Protein AF-A0A392RIW3-F1 (afdb_monomer_lite)

Organism: NCBI:txid97028

Sequence (67 aa):
MMFAFTSPGATVDNSYNIGKGPPNIRIQGQTCHRIGSLLPKAGDAPKFAQLYIYDTDNEIENRMQGL

Secondary structure (DSSP, 8-state):
----PPP----EE-TTTTSSSPP--EE-S--------SSPPTTSPP---------HHHHHHHHHHT-

pLDDT: mean 72.01, std 12.3, range [34.06, 90.56]

Radius of gyration: 19.0 Å; chains: 1; bounding box: 34×43×49 Å

Foldseek 3Di:
DDDDDQDQPFDWDPPPQPDPDDDDTDTDDHRDRPDDPCDDDVPDDHDDDDDDDDDPVVVVVVVVVVD

Structure (mmCIF, N/CA/C/O backbone):
data_AF-A0A392RIW3-F1
#
_entry.id   AF-A0A392RIW3-F1
#
loop_
_atom_site.group_PDB
_atom_site.id
_atom_site.type_symbol
_atom_site.label_atom_id
_atom_site.label_alt_id
_atom_site.label_comp_id
_atom_site.label_asym_id
_atom_site.label_entity_id
_atom_site.label_seq_id
_atom_site.pdbx_PDB_ins_code
_atom_site.Cartn_x
_atom_site.Cartn_y
_atom_site.Cartn_z
_atom_site.occupancy
_atom_site.B_iso_or_equiv
_atom_site.auth_seq_id
_atom_site.auth_comp_id
_atom_site.auth_asym_id
_atom_site.auth_atom_id
_atom_site.pdbx_PDB_model_num
ATOM 1 N N . MET A 1 1 ? 5.192 14.282 9.220 1.00 34.06 1 MET A N 1
ATOM 2 C CA . MET A 1 1 ? 4.405 13.039 9.067 1.00 34.06 1 MET A CA 1
ATOM 3 C C . MET A 1 1 ? 4.739 12.443 7.715 1.00 34.06 1 MET A C 1
ATOM 5 O O . MET A 1 1 ? 4.555 13.121 6.715 1.00 34.06 1 MET A O 1
ATOM 9 N N . MET A 1 2 ? 5.315 11.243 7.691 1.00 34.66 2 MET A N 1
ATOM 10 C CA . M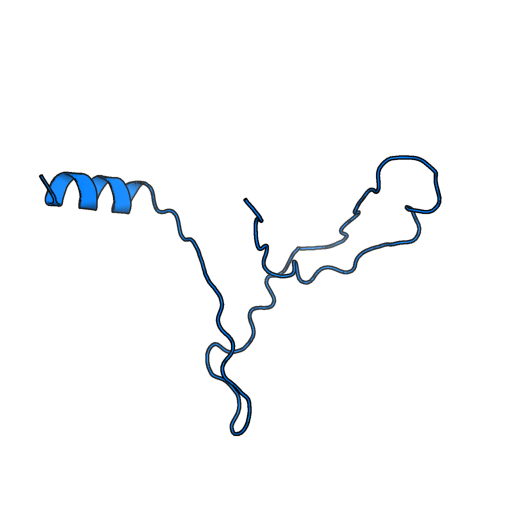ET A 1 2 ? 5.630 10.521 6.458 1.00 34.66 2 MET A CA 1
ATOM 11 C C . MET A 1 2 ? 4.538 9.471 6.273 1.00 34.66 2 MET A C 1
ATOM 13 O O . MET A 1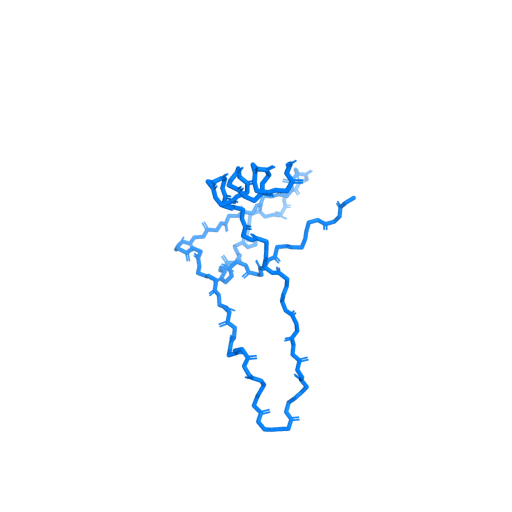 2 ? 4.437 8.543 7.070 1.00 34.66 2 MET A O 1
ATOM 17 N N . PHE A 1 3 ? 3.669 9.664 5.284 1.00 39.97 3 PHE A N 1
ATOM 18 C CA . PHE A 1 3 ? 2.671 8.664 4.927 1.00 39.97 3 PHE A CA 1
ATOM 19 C C . PHE A 1 3 ? 3.388 7.507 4.221 1.00 39.97 3 PHE A C 1
ATOM 21 O O . PHE A 1 3 ? 3.979 7.695 3.158 1.00 39.97 3 PHE A O 1
ATOM 28 N N . ALA A 1 4 ? 3.384 6.325 4.835 1.00 46.81 4 ALA A N 1
ATOM 29 C CA . ALA A 1 4 ? 3.869 5.101 4.214 1.00 46.81 4 ALA A CA 1
ATOM 30 C C . ALA A 1 4 ? 2.723 4.491 3.398 1.00 46.81 4 ALA A C 1
ATOM 32 O O . ALA A 1 4 ? 1.804 3.892 3.950 1.00 46.81 4 ALA A O 1
ATOM 33 N N . PHE A 1 5 ? 2.757 4.671 2.081 1.00 52.75 5 PHE A N 1
ATOM 34 C CA . PHE A 1 5 ? 1.836 3.981 1.185 1.00 52.75 5 PHE A CA 1
ATOM 35 C C . PHE A 1 5 ? 2.396 2.594 0.864 1.00 52.75 5 PHE A C 1
ATOM 37 O O . PHE A 1 5 ? 3.581 2.447 0.553 1.00 52.75 5 PHE A O 1
ATOM 44 N N . THR A 1 6 ? 1.548 1.567 0.920 1.00 54.50 6 THR A N 1
ATOM 45 C CA . THR A 1 6 ? 1.871 0.277 0.306 1.00 54.50 6 THR A CA 1
ATOM 46 C C . THR A 1 6 ? 2.136 0.514 -1.179 1.00 54.50 6 THR A C 1
ATOM 48 O O . THR A 1 6 ? 1.412 1.274 -1.825 1.00 54.50 6 THR A O 1
ATOM 51 N N . SER A 1 7 ? 3.203 -0.081 -1.727 1.00 61.66 7 SER A N 1
ATOM 52 C CA . SER A 1 7 ? 3.545 0.099 -3.141 1.00 61.66 7 SER A CA 1
ATOM 53 C C . SER A 1 7 ? 2.310 -0.217 -3.999 1.00 61.66 7 SER A C 1
ATOM 55 O O . SER A 1 7 ? 1.791 -1.330 -3.873 1.00 61.66 7 SER A O 1
ATOM 57 N N . PRO A 1 8 ? 1.841 0.697 -4.868 1.00 63.03 8 PRO A N 1
ATOM 58 C CA . PRO A 1 8 ? 0.543 0.583 -5.544 1.00 63.03 8 PRO A CA 1
ATOM 59 C C . PRO A 1 8 ? 0.442 -0.580 -6.548 1.00 63.03 8 PRO A C 1
ATOM 61 O O . PRO A 1 8 ? -0.573 -0.727 -7.220 1.00 63.03 8 PRO A O 1
ATOM 64 N N . GLY A 1 9 ? 1.499 -1.385 -6.705 1.00 62.06 9 GLY A N 1
ATOM 65 C CA . GLY A 1 9 ? 1.531 -2.487 -7.667 1.00 62.06 9 GLY A CA 1
ATOM 66 C C . GLY A 1 9 ? 1.358 -2.032 -9.118 1.00 62.06 9 GLY A C 1
ATOM 67 O O . GLY A 1 9 ? 1.005 -2.844 -9.965 1.00 62.06 9 GLY A O 1
ATOM 68 N N . ALA A 1 10 ? 1.591 -0.749 -9.403 1.00 69.00 10 ALA A N 1
ATOM 69 C CA . ALA A 1 10 ? 1.336 -0.135 -10.696 1.00 69.00 10 ALA A CA 1
ATOM 70 C C . ALA A 1 10 ? 2.631 0.144 -11.467 1.00 69.00 10 ALA A C 1
ATOM 72 O O . ALA A 1 10 ? 3.648 0.524 -10.881 1.00 69.00 10 ALA A O 1
ATOM 73 N N . THR A 1 11 ? 2.577 0.000 -12.792 1.00 71.12 11 THR A N 1
ATOM 74 C CA . THR A 1 11 ? 3.666 0.418 -13.681 1.00 71.12 11 THR A CA 1
ATOM 75 C C . THR A 1 11 ? 3.678 1.939 -13.771 1.00 71.12 11 THR A C 1
ATOM 77 O O . THR A 1 11 ? 2.697 2.548 -14.200 1.00 71.12 11 THR A O 1
ATOM 80 N N . VAL A 1 12 ? 4.787 2.553 -13.359 1.00 74.50 12 VAL A N 1
ATOM 81 C CA . VAL A 1 12 ? 4.983 4.002 -13.461 1.00 74.50 12 VAL A CA 1
ATOM 82 C C . VAL A 1 12 ? 5.513 4.337 -14.848 1.00 74.50 12 VAL A C 1
ATOM 84 O O . VAL A 1 12 ? 6.567 3.847 -15.253 1.00 74.50 12 VAL A O 1
ATOM 87 N N . ASP A 1 13 ? 4.792 5.193 -15.565 1.00 74.31 13 ASP A N 1
ATOM 88 C CA . ASP A 1 13 ? 5.264 5.757 -16.823 1.00 74.31 13 ASP A CA 1
ATOM 89 C C . ASP A 1 13 ? 6.147 6.983 -16.553 1.00 74.31 13 ASP A C 1
ATOM 91 O O . ASP A 1 13 ? 5.664 8.049 -16.168 1.00 74.31 13 ASP A O 1
ATOM 95 N N . ASN A 1 14 ? 7.457 6.822 -16.744 1.00 73.88 14 ASN A N 1
ATOM 96 C CA . ASN A 1 14 ? 8.442 7.882 -16.518 1.00 73.88 14 ASN A CA 1
ATOM 97 C C . ASN A 1 14 ? 8.701 8.756 -17.757 1.00 73.88 14 ASN A C 1
ATOM 99 O O . ASN A 1 14 ? 9.496 9.691 -17.678 1.00 73.88 14 ASN A O 1
ATOM 103 N N . SER A 1 15 ? 8.047 8.491 -18.893 1.00 76.44 15 SER A N 1
ATOM 104 C CA . SER A 1 15 ? 8.317 9.204 -20.153 1.00 76.44 15 SER A CA 1
ATOM 105 C C . SER A 1 15 ? 7.886 10.679 -20.151 1.00 76.44 15 SER A C 1
ATOM 107 O O . SER A 1 15 ? 8.314 11.443 -21.011 1.00 76.44 15 SER A O 1
ATOM 109 N N . TYR A 1 16 ? 7.085 11.106 -19.169 1.00 71.81 16 TYR A N 1
ATOM 110 C CA . TYR A 1 16 ? 6.512 12.457 -19.104 1.00 71.81 16 TYR A CA 1
ATOM 111 C C . TYR A 1 16 ? 7.268 13.425 -18.171 1.00 71.81 16 TYR A C 1
ATOM 113 O O . TYR A 1 16 ? 7.068 14.636 -18.264 1.00 71.81 16 TYR A O 1
ATOM 121 N N . ASN A 1 17 ? 8.185 12.937 -17.327 1.00 73.88 17 ASN A N 1
ATOM 122 C CA . ASN A 1 17 ? 8.908 13.741 -16.324 1.00 73.88 17 ASN A CA 1
ATOM 123 C C . ASN A 1 17 ? 10.235 14.336 -16.842 1.00 73.88 17 ASN A C 1
ATOM 125 O O . ASN A 1 17 ? 11.242 14.335 -16.142 1.00 73.88 17 ASN A O 1
ATOM 129 N N . ILE A 1 18 ? 10.263 14.825 -18.085 1.00 76.94 18 ILE A N 1
ATOM 130 C CA . ILE A 1 18 ? 11.490 15.340 -18.738 1.00 76.94 18 ILE A CA 1
ATOM 131 C C . ILE A 1 18 ? 11.563 16.887 -18.680 1.00 76.94 18 ILE A C 1
ATOM 133 O O . ILE A 1 18 ? 12.566 17.499 -19.039 1.00 76.94 18 ILE A O 1
ATOM 137 N N . GLY A 1 19 ? 10.492 17.549 -18.226 1.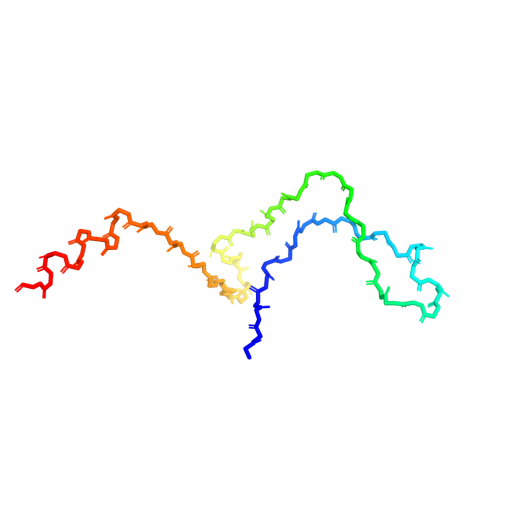00 80.38 19 GLY A N 1
ATOM 138 C CA . GLY A 1 19 ? 10.390 19.010 -18.141 1.00 80.38 19 GLY A CA 1
ATOM 139 C C . GLY A 1 19 ? 10.851 19.614 -16.807 1.00 80.38 19 GLY A C 1
ATOM 140 O O . GLY A 1 19 ? 11.129 18.912 -15.843 1.00 80.38 19 GLY 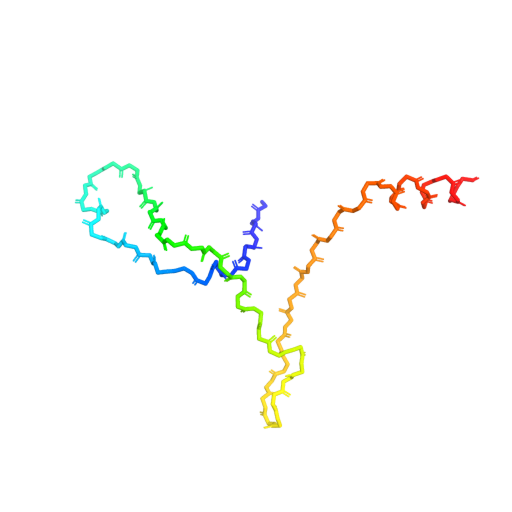A O 1
ATOM 141 N N . LYS A 1 20 ? 10.873 20.954 -16.731 1.00 81.06 20 LYS A N 1
ATOM 142 C CA . LYS A 1 20 ? 11.178 21.728 -15.503 1.00 81.06 20 LYS A CA 1
ATOM 143 C C . LYS A 1 20 ? 9.976 21.920 -14.561 1.00 81.06 20 LYS A C 1
ATOM 145 O O . LYS A 1 20 ? 10.075 22.660 -13.586 1.00 81.06 20 LYS A O 1
ATOM 150 N N . GLY A 1 21 ? 8.825 21.341 -14.898 1.00 80.50 21 GLY A N 1
ATOM 151 C CA . GLY A 1 21 ? 7.610 21.445 -14.095 1.00 80.50 21 GLY A CA 1
ATOM 152 C C . GLY A 1 21 ? 7.616 20.488 -12.898 1.00 80.50 21 GLY A C 1
ATOM 153 O O . GLY A 1 21 ? 8.489 19.625 -12.803 1.00 80.50 21 GLY A O 1
ATOM 154 N N . PRO A 1 22 ? 6.635 20.614 -11.990 1.00 78.81 22 PRO A N 1
ATOM 155 C CA . PRO A 1 22 ? 6.433 19.641 -10.925 1.00 78.81 22 PRO A CA 1
ATOM 156 C C . PRO A 1 22 ? 6.251 18.226 -11.501 1.00 78.81 22 PRO A C 1
ATOM 158 O O . PRO A 1 22 ? 5.548 18.078 -12.506 1.00 78.81 22 PRO A O 1
ATOM 161 N N . PRO A 1 23 ? 6.852 17.193 -10.887 1.00 75.25 23 PRO A N 1
ATOM 162 C CA . PRO A 1 23 ? 6.759 15.833 -11.392 1.00 75.25 23 PRO A CA 1
ATOM 163 C C . PRO A 1 23 ? 5.315 15.332 -11.341 1.00 75.25 23 PRO A C 1
ATOM 165 O O . PRO A 1 23 ? 4.613 15.509 -10.343 1.00 75.25 23 PRO A O 1
ATOM 168 N N . ASN A 1 24 ? 4.876 14.682 -12.413 1.00 72.56 24 ASN A N 1
ATOM 169 C CA . ASN A 1 24 ? 3.575 14.039 -12.508 1.00 72.56 24 ASN A CA 1
ATOM 170 C C . ASN A 1 24 ? 3.734 12.513 -12.511 1.00 72.56 24 ASN A C 1
ATOM 172 O O . ASN A 1 24 ? 4.628 11.954 -13.140 1.00 72.56 24 ASN A O 1
ATOM 176 N N . ILE A 1 25 ? 2.853 11.815 -11.797 1.00 73.06 25 ILE A N 1
ATOM 177 C CA . ILE A 1 25 ? 2.808 10.350 -11.800 1.00 73.06 25 ILE A CA 1
ATOM 178 C C . ILE A 1 25 ? 1.546 9.942 -12.546 1.00 73.06 25 ILE A C 1
ATOM 180 O O . ILE A 1 25 ? 0.435 10.235 -12.105 1.00 73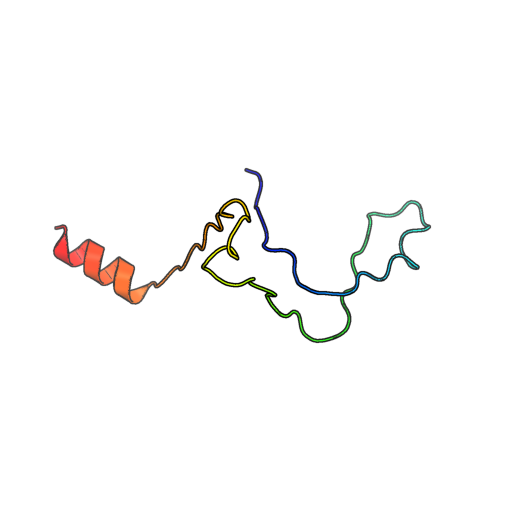.06 25 ILE A O 1
ATOM 184 N N . ARG A 1 26 ? 1.715 9.264 -13.682 1.00 73.12 26 ARG A N 1
ATOM 185 C CA . ARG A 1 26 ? 0.609 8.666 -14.431 1.00 73.12 26 ARG A CA 1
ATOM 186 C C . ARG A 1 26 ? 0.595 7.163 -14.185 1.00 73.12 26 ARG A C 1
ATOM 188 O O . ARG A 1 26 ? 1.537 6.464 -14.547 1.00 73.12 26 ARG A O 1
ATOM 195 N N . ILE A 1 27 ? -0.487 6.684 -13.580 1.00 72.81 27 ILE A N 1
ATOM 196 C CA . ILE A 1 27 ? -0.750 5.261 -13.358 1.00 72.81 27 ILE A CA 1
ATOM 197 C C . ILE A 1 27 ? -1.737 4.792 -14.430 1.00 72.81 27 ILE A C 1
ATOM 199 O O . ILE A 1 27 ? -2.770 5.429 -14.635 1.00 72.81 27 ILE A O 1
ATOM 203 N N . GLN A 1 28 ? -1.414 3.705 -15.133 1.00 67.56 28 GLN A N 1
ATOM 204 C CA . GLN A 1 28 ? -2.308 3.064 -16.102 1.00 67.56 28 GLN A CA 1
ATOM 205 C C . GLN A 1 28 ? -2.747 1.688 -15.580 1.00 67.56 28 GLN A C 1
ATOM 207 O O . GLN A 1 28 ? -1.922 0.936 -15.063 1.00 67.56 28 GLN A O 1
ATOM 212 N N . GLY A 1 29 ? -4.030 1.348 -15.742 1.00 68.56 29 GLY A N 1
ATOM 213 C CA . GLY A 1 29 ? -4.617 0.092 -15.255 1.00 68.56 29 GLY A CA 1
ATOM 214 C C . GLY A 1 29 ? -5.236 0.194 -13.855 1.00 68.56 29 GLY A C 1
ATOM 215 O O . GLY A 1 29 ? -5.394 1.286 -13.312 1.00 68.56 29 GLY A O 1
ATOM 216 N N . GLN A 1 30 ? -5.625 -0.950 -13.282 1.00 62.50 30 GLN A N 1
ATOM 217 C CA . GLN A 1 30 ? -6.097 -1.022 -11.897 1.00 62.50 30 GLN A CA 1
ATOM 218 C C . GLN A 1 30 ? -4.915 -1.101 -10.931 1.00 62.50 30 GLN A C 1
ATOM 220 O O . GLN A 1 30 ? -4.036 -1.950 -11.073 1.00 62.50 30 GLN A O 1
ATOM 225 N N . THR A 1 31 ? -4.934 -0.245 -9.915 1.00 64.56 31 THR A N 1
ATOM 226 C CA . THR A 1 31 ? -4.040 -0.321 -8.760 1.00 64.56 31 THR A CA 1
ATOM 227 C C . THR A 1 31 ? -4.386 -1.579 -7.968 1.00 64.56 31 THR A C 1
ATOM 229 O O . THR A 1 31 ? -5.455 -1.657 -7.365 1.00 64.56 31 THR A O 1
ATOM 232 N N . CYS A 1 32 ? -3.515 -2.587 -7.984 1.00 61.66 32 CYS A N 1
ATOM 233 C CA . CYS A 1 32 ? -3.682 -3.782 -7.167 1.00 61.66 32 CYS A CA 1
ATOM 234 C C . CYS A 1 32 ? -2.674 -3.761 -6.017 1.00 61.66 32 CYS A C 1
ATOM 236 O O . CYS A 1 32 ? -1.460 -3.659 -6.212 1.00 61.66 32 CYS A O 1
ATOM 238 N N . HIS A 1 33 ? -3.167 -3.882 -4.786 1.00 61.78 33 HIS A N 1
ATOM 239 C CA . HIS A 1 33 ? -2.284 -4.094 -3.647 1.00 61.78 33 HIS A CA 1
ATOM 240 C C . HIS A 1 33 ? -1.697 -5.506 -3.755 1.00 61.78 33 HIS A C 1
ATOM 242 O O . HIS A 1 33 ? -2.344 -6.490 -3.399 1.00 61.78 33 HIS A O 1
ATOM 248 N N . ARG A 1 34 ? -0.454 -5.628 -4.241 1.00 61.53 34 ARG A N 1
ATOM 249 C CA . ARG A 1 34 ? 0.326 -6.871 -4.113 1.00 61.53 34 ARG A CA 1
ATOM 250 C C . ARG A 1 34 ? 0.817 -7.004 -2.678 1.00 61.53 34 ARG A C 1
ATOM 252 O O . ARG A 1 34 ? 1.993 -6.793 -2.388 1.00 61.53 34 ARG A O 1
ATOM 259 N N . ILE A 1 35 ? -0.093 -7.356 -1.778 1.00 66.12 35 ILE A N 1
ATOM 260 C CA . ILE A 1 35 ? 0.305 -7.882 -0.480 1.00 66.12 35 ILE A CA 1
ATOM 261 C C . ILE A 1 35 ? 0.908 -9.272 -0.719 1.00 66.12 35 ILE A C 1
ATOM 263 O O . ILE A 1 35 ? 0.315 -10.124 -1.381 1.00 66.12 35 ILE A O 1
ATOM 267 N N . GLY A 1 36 ? 2.156 -9.467 -0.288 1.00 66.12 36 GLY A N 1
ATOM 268 C CA . GLY A 1 36 ? 2.770 -10.794 -0.289 1.00 66.12 36 GLY A CA 1
ATOM 269 C C . GLY A 1 36 ? 2.053 -11.727 0.692 1.00 66.12 36 GLY A C 1
ATOM 270 O O . GLY A 1 36 ? 1.164 -11.303 1.426 1.00 66.12 36 GLY A O 1
ATOM 271 N N . SER A 1 37 ? 2.461 -12.997 0.736 1.00 68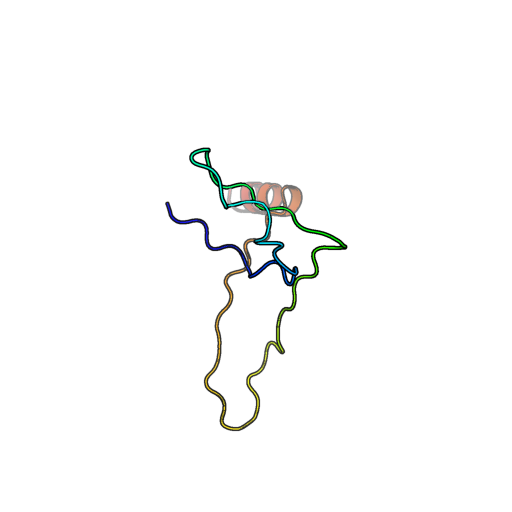.25 37 SER A N 1
ATOM 272 C CA . SER A 1 37 ? 2.024 -13.907 1.803 1.00 68.25 37 SER A CA 1
ATOM 273 C C . SER A 1 37 ? 2.258 -13.268 3.178 1.00 68.25 37 SER A C 1
ATOM 275 O O . SER A 1 37 ? 3.335 -12.720 3.422 1.00 68.25 37 SER A O 1
ATOM 277 N N . LEU A 1 38 ? 1.263 -13.363 4.068 1.00 70.31 38 LEU A N 1
ATOM 278 C CA . LEU A 1 38 ? 1.375 -12.926 5.467 1.00 70.31 38 LEU A CA 1
ATOM 279 C C . LEU A 1 38 ? 2.460 -13.704 6.220 1.00 70.31 38 LEU A C 1
ATOM 281 O O . LEU A 1 38 ? 3.054 -13.191 7.163 1.00 70.31 38 LEU A O 1
ATOM 285 N N . LEU A 1 39 ? 2.726 -14.936 5.786 1.00 76.69 39 LEU A N 1
ATOM 286 C CA . LEU A 1 39 ? 3.788 -15.769 6.326 1.00 76.69 39 LEU A CA 1
ATOM 287 C C . LEU A 1 39 ? 5.029 -15.682 5.428 1.00 76.69 39 LEU A C 1
ATOM 289 O O . LEU A 1 39 ? 4.894 -15.831 4.204 1.00 76.69 39 LEU A O 1
ATOM 293 N N . PRO A 1 40 ? 6.231 -15.474 5.997 1.00 75.44 40 PRO A N 1
ATOM 294 C CA . PRO A 1 40 ? 7.465 -15.598 5.237 1.00 75.44 40 PRO A CA 1
ATOM 295 C C . PRO A 1 40 ? 7.623 -17.041 4.742 1.00 75.44 40 PRO A C 1
ATOM 297 O O . PRO A 1 40 ? 7.136 -17.989 5.362 1.00 75.44 40 PRO A O 1
ATOM 300 N N . LYS A 1 41 ? 8.309 -17.223 3.612 1.00 83.94 41 LYS A N 1
ATOM 301 C CA . LYS A 1 41 ? 8.704 -18.567 3.176 1.00 83.94 41 LYS A CA 1
ATOM 302 C C . LYS A 1 41 ? 9.741 -19.126 4.152 1.00 83.94 41 LYS A C 1
ATOM 304 O O . LYS A 1 41 ? 10.403 -18.374 4.864 1.00 83.94 41 LYS A O 1
ATOM 309 N N . ALA A 1 42 ? 9.902 -20.447 4.174 1.00 86.50 42 ALA A N 1
ATOM 310 C CA . ALA A 1 42 ? 10.931 -21.080 4.992 1.00 86.50 42 ALA A CA 1
ATOM 311 C C . ALA A 1 42 ? 12.319 -20.502 4.652 1.00 86.50 42 ALA A C 1
ATOM 313 O O . ALA A 1 42 ? 12.744 -20.559 3.500 1.00 86.50 42 ALA A O 1
ATOM 314 N N . GLY A 1 43 ? 12.997 -19.935 5.654 1.00 89.31 43 GLY A N 1
ATOM 315 C CA . GLY A 1 43 ? 14.307 -19.290 5.505 1.00 89.31 43 GLY A CA 1
ATOM 316 C C . GLY A 1 43 ? 14.273 -17.787 5.201 1.00 89.31 43 GLY A C 1
ATOM 317 O O . GLY A 1 43 ? 15.311 -17.140 5.315 1.00 89.31 43 GLY A O 1
ATOM 318 N N . ASP A 1 44 ? 13.110 -17.210 4.885 1.00 83.94 44 ASP A N 1
ATOM 319 C CA . ASP A 1 44 ? 12.973 -15.766 4.680 1.00 83.94 44 ASP A CA 1
ATOM 320 C C . ASP A 1 44 ? 12.740 -15.034 6.010 1.00 83.94 44 ASP A C 1
ATOM 322 O O . ASP A 1 44 ? 12.043 -15.516 6.906 1.00 83.94 44 ASP A O 1
ATOM 326 N N . ALA A 1 45 ? 13.276 -13.817 6.120 1.00 80.88 45 ALA A N 1
ATOM 327 C CA . ALA A 1 45 ? 12.977 -12.946 7.250 1.00 80.88 45 ALA A CA 1
ATOM 328 C C . ALA A 1 45 ? 11.508 -12.466 7.201 1.00 80.88 45 ALA A C 1
ATOM 330 O O . ALA A 1 45 ? 11.004 -12.135 6.118 1.00 80.88 45 ALA A O 1
ATOM 331 N N . PRO A 1 46 ? 10.815 -12.380 8.352 1.00 77.69 46 PRO A N 1
ATOM 332 C CA . PRO A 1 46 ? 9.464 -11.838 8.411 1.00 77.69 46 PRO A CA 1
ATOM 333 C C . PRO A 1 46 ? 9.443 -10.377 7.947 1.00 77.69 46 PRO A C 1
ATOM 335 O O . PRO A 1 46 ? 10.348 -9.594 8.240 1.00 77.69 46 PRO A O 1
ATOM 338 N N . LYS A 1 47 ? 8.389 -10.007 7.218 1.00 72.50 47 LYS A N 1
ATOM 339 C CA . LYS A 1 47 ? 8.124 -8.629 6.790 1.00 72.50 47 LYS A CA 1
ATOM 340 C C . LYS A 1 47 ? 6.891 -8.122 7.520 1.00 72.50 47 LYS A C 1
ATOM 342 O O . LYS A 1 47 ? 5.916 -8.853 7.653 1.00 72.50 47 LYS A O 1
ATOM 347 N N . PHE A 1 48 ? 6.929 -6.870 7.956 1.00 66.25 48 PHE A N 1
ATOM 348 C CA . PHE A 1 48 ? 5.819 -6.239 8.659 1.00 66.25 48 PHE A CA 1
ATOM 349 C C . PHE A 1 48 ? 5.109 -5.251 7.736 1.00 66.25 48 PHE A C 1
ATOM 351 O O . PHE A 1 48 ? 5.755 -4.507 6.997 1.00 66.25 48 PHE A O 1
ATOM 358 N N . ALA A 1 49 ? 3.780 -5.245 7.792 1.00 69.44 49 ALA A N 1
ATOM 359 C CA . ALA A 1 49 ? 2.942 -4.227 7.178 1.00 69.44 49 ALA A CA 1
ATOM 360 C C . ALA A 1 49 ? 2.024 -3.652 8.255 1.00 69.44 49 ALA A C 1
ATOM 362 O O . ALA A 1 49 ? 1.448 -4.399 9.044 1.00 69.44 49 ALA A O 1
ATOM 363 N N . GLN A 1 50 ? 1.893 -2.329 8.284 1.00 65.69 50 GLN A N 1
ATOM 364 C CA . GLN A 1 50 ? 0.938 -1.653 9.148 1.00 65.69 50 GLN A CA 1
ATOM 365 C C . GLN A 1 50 ? -0.289 -1.298 8.312 1.00 65.69 50 GLN A C 1
ATOM 367 O O . GLN A 1 50 ? -0.200 -0.489 7.388 1.00 65.69 50 GLN A O 1
ATOM 372 N N . LEU A 1 51 ? -1.416 -1.945 8.605 1.00 71.69 51 LEU A N 1
ATOM 373 C CA . LEU A 1 51 ? -2.694 -1.676 7.960 1.00 71.69 51 LEU A CA 1
ATOM 374 C C . LEU A 1 51 ? -3.558 -0.858 8.918 1.00 71.69 51 LEU A C 1
ATOM 376 O O . LEU A 1 51 ? -3.913 -1.333 9.992 1.00 71.69 51 LEU A O 1
ATOM 380 N N . TYR A 1 52 ? -3.881 0.369 8.524 1.00 69.00 52 TYR A N 1
ATOM 381 C CA . TYR A 1 52 ? -4.855 1.190 9.231 1.00 69.00 52 TYR A CA 1
ATOM 382 C C . TYR A 1 52 ? -6.225 0.951 8.603 1.00 69.00 52 TYR A C 1
ATOM 384 O O . TYR A 1 52 ? -6.489 1.416 7.495 1.00 69.00 52 TYR A O 1
ATOM 392 N N . ILE A 1 53 ? -7.068 0.188 9.295 1.00 75.19 53 ILE A N 1
ATOM 393 C CA . ILE A 1 53 ? -8.482 0.025 8.952 1.00 75.19 53 ILE A CA 1
ATOM 394 C C . ILE A 1 53 ? -9.249 1.007 9.830 1.00 75.19 53 ILE A C 1
ATOM 396 O O . ILE A 1 53 ? -9.114 0.963 11.049 1.00 75.19 53 ILE A O 1
ATOM 400 N N . TYR A 1 54 ? -10.001 1.912 9.210 1.00 74.69 54 TYR A N 1
ATOM 401 C CA . TYR A 1 54 ? -10.861 2.851 9.920 1.00 74.69 54 TYR A CA 1
ATOM 402 C C . TYR A 1 54 ? -12.314 2.448 9.677 1.00 74.69 54 TYR A C 1
ATOM 404 O O . TYR A 1 54 ? -12.831 2.657 8.581 1.00 74.69 54 TYR A O 1
ATOM 412 N N . ASP A 1 55 ? -12.928 1.823 10.679 1.00 84.69 55 ASP A N 1
ATOM 413 C CA . ASP A 1 55 ? -14.343 1.450 10.683 1.00 84.69 55 ASP A CA 1
ATOM 414 C C . ASP A 1 55 ? -15.087 2.390 11.629 1.00 84.69 55 ASP A C 1
ATOM 416 O O . ASP A 1 55 ? -14.976 2.293 12.850 1.00 84.69 55 ASP A O 1
ATOM 420 N N . THR A 1 56 ? -15.816 3.344 11.056 1.00 86.12 56 THR A N 1
ATOM 421 C CA . THR A 1 56 ? -16.508 4.377 11.827 1.00 86.12 56 THR A CA 1
ATOM 422 C C . THR A 1 56 ? -17.534 3.807 12.794 1.00 86.12 56 THR A C 1
ATOM 424 O O . THR A 1 56 ? -17.665 4.338 13.894 1.00 86.12 56 THR A O 1
ATOM 427 N N . ASP A 1 57 ? -18.241 2.744 12.415 1.00 90.56 57 ASP A N 1
ATOM 428 C CA . ASP A 1 57 ? -19.339 2.205 13.217 1.00 90.56 57 ASP A CA 1
ATOM 429 C C . ASP A 1 57 ? -18.778 1.453 14.427 1.00 90.56 57 ASP A C 1
ATOM 431 O O . ASP A 1 57 ? -19.198 1.686 15.563 1.00 90.56 57 ASP A O 1
ATOM 435 N N . ASN A 1 58 ? -17.737 0.649 14.199 1.00 85.38 58 ASN A N 1
ATOM 436 C CA . ASN A 1 58 ? -17.019 -0.064 15.253 1.00 85.38 58 ASN A CA 1
ATOM 437 C C . ASN A 1 58 ? -16.322 0.893 16.241 1.00 85.38 58 ASN A C 1
ATOM 439 O O . ASN A 1 58 ? -16.341 0.670 17.451 1.00 85.38 58 ASN A O 1
ATOM 443 N N . GLU A 1 59 ? -15.728 1.990 15.758 1.00 85.06 59 GLU A N 1
ATOM 444 C CA . GLU A 1 59 ? -15.104 2.994 16.634 1.00 85.06 59 GLU A CA 1
ATOM 445 C C . GLU A 1 59 ? -16.138 3.761 17.477 1.00 85.06 59 GLU A C 1
ATOM 447 O O . GLU A 1 59 ? -15.879 4.083 18.642 1.00 85.06 59 GLU A O 1
ATOM 452 N N . ILE A 1 60 ? -17.328 4.034 16.928 1.00 87.38 60 ILE A N 1
ATOM 453 C CA . ILE A 1 60 ? -18.436 4.639 17.680 1.00 87.38 60 ILE A CA 1
ATOM 454 C C . ILE A 1 60 ? -18.919 3.686 18.778 1.00 87.38 60 ILE A C 1
ATOM 456 O O . ILE A 1 60 ? -19.108 4.120 19.916 1.00 87.38 60 ILE A O 1
ATOM 460 N N . GLU A 1 61 ? -19.082 2.398 18.476 1.00 89.69 61 GLU A N 1
ATOM 461 C CA . GLU A 1 61 ? -19.507 1.398 19.457 1.00 89.69 61 GLU A CA 1
ATOM 462 C C . GLU A 1 61 ? -18.489 1.239 20.594 1.00 89.69 61 GLU A C 1
ATOM 464 O O . GLU A 1 61 ? -18.857 1.349 21.764 1.00 89.69 61 GLU A O 1
ATOM 469 N N . ASN A 1 62 ? -17.200 1.099 20.274 1.00 86.81 62 ASN A N 1
ATOM 470 C CA . ASN A 1 62 ? -16.131 1.023 21.276 1.00 86.81 62 ASN A CA 1
ATOM 471 C C . ASN A 1 62 ? -16.092 2.265 22.178 1.00 86.81 62 ASN A C 1
ATOM 473 O O . ASN A 1 62 ? -15.867 2.161 23.385 1.00 86.81 62 ASN A O 1
ATOM 477 N N . ARG A 1 63 ? -16.353 3.454 21.618 1.00 86.12 63 ARG A N 1
ATOM 478 C CA . ARG A 1 63 ? -16.450 4.697 22.392 1.00 86.12 63 ARG A CA 1
ATOM 479 C C . ARG A 1 63 ? -17.656 4.706 23.331 1.00 86.12 63 ARG A C 1
ATOM 481 O O . ARG A 1 63 ? -17.539 5.245 24.426 1.00 86.12 63 ARG A O 1
ATOM 488 N N . MET A 1 64 ? -18.794 4.153 22.915 1.00 87.06 64 MET A N 1
ATOM 489 C CA . MET A 1 64 ? -19.979 4.040 23.773 1.00 87.06 64 MET A CA 1
ATOM 490 C C . MET A 1 64 ? -19.799 2.993 24.877 1.00 87.06 64 MET A C 1
ATOM 492 O O . MET A 1 64 ? -20.301 3.205 25.972 1.00 87.06 64 MET A O 1
ATOM 496 N N . GLN A 1 65 ? -19.082 1.897 24.610 1.00 85.94 65 GLN A N 1
ATOM 497 C CA . GLN A 1 65 ? -18.810 0.838 25.593 1.00 85.94 65 GLN A CA 1
ATOM 498 C C . GLN A 1 65 ? -17.723 1.211 26.615 1.00 85.94 65 GLN A C 1
ATOM 500 O O . GLN A 1 65 ? -17.697 0.659 27.711 1.00 85.94 65 GLN A O 1
ATOM 505 N N . GLY A 1 66 ? -16.802 2.109 26.255 1.00 76.31 66 GLY A N 1
ATOM 506 C CA . GLY A 1 66 ? -15.738 2.596 27.141 1.00 76.31 66 GLY A CA 1
ATOM 507 C C . GLY A 1 66 ? -16.133 3.759 28.062 1.00 76.31 66 GLY A C 1
ATOM 508 O O . GLY A 1 66 ? -15.270 4.257 28.788 1.00 76.31 66 GLY A O 1
ATOM 509 N N . LEU A 1 67 ? -17.389 4.214 28.002 1.00 56.97 67 LEU A N 1
ATOM 510 C CA . LEU A 1 67 ? -18.003 5.190 28.913 1.00 56.97 67 LEU A CA 1
ATOM 511 C C . LEU A 1 67 ? -18.833 4.467 29.978 1.00 56.97 67 LEU A C 1
ATOM 513 O O . LEU A 1 67 ? -18.832 4.963 31.126 1.00 56.97 67 LEU A O 1
#